Protein AF-A0A2W4X4U9-F1 (afdb_monomer_lite)

pLDDT: mean 85.27, std 11.38, range [57.59, 96.5]

Structure (mmCIF, N/CA/C/O backbone):
data_AF-A0A2W4X4U9-F1
#
_entry.id   AF-A0A2W4X4U9-F1
#
loop_
_atom_site.group_PDB
_atom_site.id
_atom_site.type_symbol
_atom_site.label_atom_id
_atom_site.label_alt_id
_atom_site.label_comp_id
_atom_site.label_asym_id
_atom_site.label_entity_id
_atom_site.label_seq_id
_atom_site.pdbx_PDB_ins_code
_atom_site.Cartn_x
_atom_site.Cartn_y
_atom_site.Cartn_z
_atom_site.occupancy
_atom_site.B_iso_or_equiv
_atom_site.auth_seq_id
_atom_site.auth_comp_id
_atom_site.auth_asym_id
_atom_site.auth_atom_id
_atom_site.pdbx_PDB_model_num
ATOM 1 N N . MET A 1 1 ? -42.145 -3.688 45.999 1.00 57.59 1 MET A N 1
ATOM 2 C CA . MET A 1 1 ? -41.522 -2.548 45.279 1.00 57.59 1 MET A CA 1
ATOM 3 C C . MET A 1 1 ? -39.995 -2.650 45.197 1.00 57.59 1 MET A C 1
ATOM 5 O O . MET A 1 1 ? -39.461 -2.475 44.115 1.00 57.59 1 MET A O 1
ATOM 9 N N . ARG A 1 2 ? -39.283 -2.994 46.284 1.00 63.38 2 ARG A N 1
ATOM 10 C CA . ARG A 1 2 ? -37.804 -3.057 46.313 1.00 63.38 2 ARG A CA 1
ATOM 11 C C . ARG A 1 2 ? -37.190 -4.122 45.386 1.00 63.38 2 ARG A C 1
ATOM 13 O O . ARG A 1 2 ? -36.172 -3.862 44.765 1.00 63.38 2 ARG A O 1
ATOM 20 N N . SER A 1 3 ? -37.843 -5.274 45.228 1.00 66.44 3 SER A N 1
ATOM 21 C CA . SER A 1 3 ? -37.386 -6.370 44.353 1.00 66.44 3 SER A CA 1
ATOM 22 C C . SER A 1 3 ? -37.523 -6.053 42.858 1.00 66.44 3 SER A C 1
ATOM 24 O O . SER A 1 3 ? -36.708 -6.498 42.059 1.00 66.44 3 SER A O 1
ATOM 26 N N . LEU A 1 4 ? -38.522 -5.246 42.483 1.00 74.19 4 LEU A N 1
ATOM 27 C CA . LEU A 1 4 ? -38.746 -4.837 41.092 1.00 74.19 4 LEU A CA 1
ATOM 28 C C . LEU A 1 4 ? -37.645 -3.884 40.604 1.00 74.19 4 LEU A C 1
ATOM 30 O O . LEU A 1 4 ? -37.200 -3.982 39.467 1.00 74.19 4 LEU A O 1
ATOM 34 N N . ALA A 1 5 ? -37.172 -3.004 41.492 1.00 75.50 5 ALA A N 1
ATOM 35 C CA . ALA A 1 5 ? -36.079 -2.079 41.201 1.00 75.50 5 ALA A CA 1
ATOM 36 C C . ALA A 1 5 ? -34.761 -2.812 40.893 1.00 75.50 5 ALA A C 1
ATOM 38 O O . ALA A 1 5 ? -34.020 -2.396 40.008 1.00 75.50 5 ALA A O 1
ATOM 39 N N . TRP A 1 6 ? -34.499 -3.934 41.572 1.00 79.06 6 TRP A N 1
ATOM 40 C CA . TRP A 1 6 ? -33.307 -4.753 41.333 1.00 79.06 6 TRP A CA 1
ATOM 41 C C . TRP A 1 6 ? -33.337 -5.470 39.981 1.00 79.06 6 TRP A C 1
ATOM 43 O O . TRP A 1 6 ? -32.328 -5.497 39.282 1.00 79.06 6 TRP A O 1
ATOM 53 N N . VAL A 1 7 ? -34.495 -6.002 39.584 1.00 82.69 7 VAL A N 1
ATOM 54 C CA . VAL A 1 7 ? -34.661 -6.659 38.276 1.00 82.69 7 VAL A CA 1
ATOM 55 C C . VAL A 1 7 ? -34.514 -5.651 37.135 1.00 82.69 7 VAL A C 1
ATOM 57 O O . VAL A 1 7 ? -33.839 -5.931 36.147 1.00 82.69 7 VAL A O 1
ATOM 60 N N . LEU A 1 8 ? -35.084 -4.452 37.292 1.00 80.19 8 LEU A N 1
ATOM 61 C CA . LEU A 1 8 ? -34.980 -3.391 36.292 1.00 80.19 8 LEU A CA 1
ATOM 62 C C . LEU A 1 8 ? -33.533 -2.891 36.136 1.00 80.19 8 LEU A C 1
ATOM 64 O O . LEU A 1 8 ? -33.070 -2.690 35.017 1.00 80.19 8 LEU A O 1
ATOM 68 N N . ALA A 1 9 ? -32.798 -2.751 37.244 1.00 79.69 9 ALA A N 1
ATOM 69 C CA . ALA A 1 9 ? -31.389 -2.360 37.218 1.00 79.69 9 ALA A CA 1
ATOM 70 C C . ALA A 1 9 ? -30.510 -3.397 36.497 1.00 79.69 9 ALA A C 1
ATOM 72 O O . ALA A 1 9 ? -29.640 -3.024 35.710 1.00 79.69 9 ALA A O 1
ATOM 73 N N . LEU A 1 10 ? -30.769 -4.693 36.708 1.00 78.88 10 LEU A N 1
ATOM 74 C CA . LEU A 1 10 ? -30.058 -5.767 36.008 1.00 78.88 10 LEU A CA 1
ATOM 75 C C . LEU A 1 10 ? -30.347 -5.765 34.500 1.00 78.88 10 LEU A C 1
ATOM 77 O O . LEU A 1 10 ? -29.432 -5.947 33.700 1.00 78.88 10 LEU A O 1
ATOM 81 N N . ALA A 1 11 ? -31.600 -5.522 34.109 1.00 76.75 11 ALA A N 1
ATOM 82 C CA . ALA A 1 11 ? -31.989 -5.454 32.702 1.00 76.75 11 ALA A CA 1
ATOM 83 C C . ALA A 1 11 ? -31.304 -4.284 31.972 1.00 76.75 11 ALA A C 1
ATOM 85 O O . ALA A 1 11 ? -30.775 -4.467 30.877 1.00 76.75 11 ALA A O 1
ATOM 86 N N . VAL A 1 12 ? -31.238 -3.107 32.604 1.00 76.25 12 VAL A N 1
ATOM 87 C CA . VAL A 1 12 ? -30.562 -1.929 32.034 1.00 76.25 12 VAL A CA 1
ATOM 88 C C . VAL A 1 12 ? -29.052 -2.159 31.909 1.00 76.25 12 VAL A C 1
ATOM 90 O O . VAL A 1 12 ? -28.467 -1.836 30.872 1.00 76.25 12 VAL A O 1
ATOM 93 N N . ALA A 1 13 ? -28.424 -2.783 32.911 1.00 73.25 13 ALA A N 1
ATOM 94 C CA . ALA A 1 13 ? -26.998 -3.106 32.878 1.00 73.25 13 ALA A CA 1
ATOM 95 C C . ALA A 1 13 ? -26.632 -4.072 31.736 1.00 73.25 13 ALA A C 1
ATOM 97 O O . ALA A 1 13 ? -25.603 -3.891 31.087 1.00 73.25 13 ALA A O 1
ATOM 98 N N . LEU A 1 14 ? -27.489 -5.055 31.436 1.00 70.31 14 LEU A N 1
ATOM 99 C CA . LEU A 1 14 ? -27.271 -5.991 30.327 1.00 70.31 14 LEU A CA 1
ATOM 100 C C . LEU A 1 14 ? -27.371 -5.297 28.960 1.00 70.31 14 LEU A C 1
ATOM 102 O O . LEU A 1 14 ? -26.556 -5.562 28.076 1.00 70.31 14 LEU A O 1
ATOM 106 N N . THR A 1 15 ? -28.303 -4.352 28.797 1.00 66.75 15 THR A N 1
ATOM 107 C CA . THR A 1 15 ? -28.463 -3.594 27.541 1.00 66.75 15 THR A CA 1
ATOM 108 C C . THR A 1 15 ? -27.375 -2.544 27.300 1.00 66.75 15 THR A C 1
ATOM 110 O O . THR A 1 15 ? -27.111 -2.192 26.153 1.00 66.75 15 THR A O 1
ATOM 113 N N . ALA A 1 16 ? -26.689 -2.079 28.351 1.00 63.91 16 ALA A N 1
ATOM 114 C CA . ALA A 1 16 ? -25.603 -1.102 28.230 1.00 63.91 16 ALA A CA 1
ATOM 115 C C . ALA A 1 16 ? -24.336 -1.673 27.558 1.00 63.91 16 ALA A C 1
ATOM 117 O O . ALA A 1 16 ? -23.491 -0.914 27.087 1.00 63.91 16 ALA A O 1
ATOM 118 N N . SER A 1 17 ? -24.218 -3.003 27.460 1.00 63.16 17 SER A N 1
ATOM 119 C CA . SER A 1 17 ? -23.100 -3.676 26.780 1.00 63.16 17 SER A CA 1
ATOM 120 C C . SER A 1 17 ? -23.127 -3.550 25.247 1.00 63.16 17 SER A C 1
ATOM 122 O O . SER A 1 17 ? -22.111 -3.790 24.599 1.00 63.16 17 SER A O 1
ATOM 124 N N . CYS A 1 18 ? -24.250 -3.110 24.668 1.00 66.50 18 CYS A N 1
ATOM 125 C CA . CYS A 1 18 ? -24.395 -2.815 23.238 1.00 66.50 18 CYS A CA 1
ATOM 126 C C . CYS A 1 18 ? -24.262 -1.315 22.912 1.00 66.50 18 CYS A C 1
ATOM 128 O O . CYS A 1 18 ? -24.713 -0.869 21.857 1.00 66.50 18 CYS A O 1
ATOM 130 N N . GLY A 1 19 ? -23.672 -0.522 23.812 1.00 70.94 19 GLY A N 1
ATOM 131 C CA . GLY A 1 19 ? -23.334 0.873 23.533 1.00 70.94 19 GLY A CA 1
ATOM 132 C C . GLY A 1 19 ? -22.262 1.006 22.440 1.00 70.94 19 GLY A C 1
ATOM 133 O O . GLY A 1 19 ? -21.550 0.039 22.154 1.00 70.94 19 GLY A O 1
ATOM 134 N N . PRO A 1 20 ? -22.122 2.191 21.816 1.00 68.69 20 PRO A N 1
ATOM 135 C CA . PRO A 1 20 ? -21.113 2.420 20.791 1.00 68.69 20 PRO A CA 1
ATOM 136 C C . PRO A 1 20 ? -19.735 2.090 21.364 1.00 68.69 20 PRO A C 1
ATOM 138 O O . PRO A 1 20 ? -19.270 2.717 22.318 1.00 68.69 20 PRO A O 1
ATOM 141 N N . ARG A 1 21 ? -19.103 1.059 20.798 1.00 70.50 21 ARG A N 1
ATOM 142 C CA . ARG A 1 21 ? -17.753 0.648 21.169 1.00 70.50 21 ARG A CA 1
ATOM 143 C C . ARG A 1 21 ? -16.848 1.854 20.949 1.00 70.50 21 ARG A C 1
ATOM 145 O O . ARG A 1 21 ? -16.744 2.332 19.821 1.00 70.50 21 ARG A O 1
ATOM 152 N N . GLN A 1 22 ? -16.243 2.368 22.019 1.00 68.88 22 GLN A N 1
ATOM 153 C CA . GLN A 1 22 ? -15.280 3.457 21.893 1.00 68.88 22 GLN A CA 1
ATOM 154 C C . GLN A 1 22 ? -14.200 3.019 20.900 1.00 68.88 22 GLN A C 1
ATOM 156 O O . GLN A 1 22 ? -13.682 1.903 21.009 1.00 68.88 22 GLN A O 1
ATOM 161 N N . ALA A 1 23 ? -13.924 3.866 19.905 1.00 70.19 23 ALA A N 1
ATOM 162 C CA . ALA A 1 23 ? -12.868 3.612 18.938 1.00 70.19 23 ALA A CA 1
ATOM 163 C C . ALA A 1 23 ? -11.571 3.348 19.711 1.00 70.19 23 ALA A C 1
ATOM 165 O O . ALA A 1 23 ? -11.173 4.158 20.552 1.00 70.19 23 ALA A O 1
ATOM 166 N N . GLN A 1 24 ? -10.963 2.183 19.487 1.00 75.38 24 GLN A N 1
ATOM 167 C CA . GLN A 1 24 ? -9.688 1.875 20.119 1.00 75.38 24 GLN A CA 1
ATOM 168 C C . GLN A 1 24 ? -8.644 2.872 19.601 1.00 75.38 24 GLN A C 1
ATOM 170 O O . GLN A 1 24 ? -8.652 3.180 18.405 1.00 75.38 24 GLN A O 1
ATOM 175 N N . PRO A 1 25 ? -7.783 3.416 20.475 1.00 78.75 25 PRO A N 1
ATOM 176 C CA . PRO A 1 25 ? -6.740 4.327 20.037 1.00 78.75 25 PRO A CA 1
ATOM 177 C C . PRO A 1 25 ? -5.788 3.597 19.085 1.00 78.75 25 PRO A C 1
ATOM 179 O O . PRO A 1 25 ? -5.301 2.515 19.409 1.00 78.75 25 PRO A O 1
ATOM 182 N N . ILE A 1 26 ? -5.531 4.201 17.922 1.00 85.12 26 ILE A N 1
ATOM 183 C CA . ILE A 1 26 ? -4.527 3.722 16.967 1.00 85.12 26 ILE A CA 1
ATOM 184 C C . ILE A 1 26 ? -3.166 3.805 17.654 1.00 85.12 26 ILE A C 1
ATOM 186 O O . ILE A 1 26 ? -2.783 4.860 18.168 1.00 85.12 26 ILE A O 1
ATOM 190 N N . THR A 1 27 ? -2.446 2.689 17.701 1.00 92.06 27 THR A N 1
ATOM 191 C CA . THR A 1 27 ? -1.125 2.651 18.320 1.00 92.06 27 THR A CA 1
ATOM 192 C C . THR A 1 27 ? -0.064 3.191 17.360 1.00 92.06 27 THR A C 1
ATOM 194 O O . THR A 1 27 ? -0.236 3.194 16.142 1.00 92.06 27 THR A O 1
ATOM 197 N N . ALA A 1 28 ? 1.087 3.614 17.892 1.00 92.94 28 ALA A N 1
ATOM 198 C CA . ALA A 1 28 ? 2.231 3.978 17.050 1.00 92.94 28 ALA A CA 1
ATOM 199 C C . ALA A 1 28 ? 2.684 2.810 16.152 1.00 92.94 28 ALA A C 1
ATOM 201 O O . ALA A 1 28 ? 3.196 3.031 15.057 1.00 92.94 28 ALA A O 1
ATOM 202 N N . PHE A 1 29 ? 2.475 1.571 16.608 1.00 92.94 29 PHE A N 1
ATOM 203 C CA . PHE A 1 29 ? 2.730 0.372 15.820 1.00 92.94 29 PHE A CA 1
ATOM 204 C C . PHE A 1 29 ? 1.789 0.282 14.615 1.00 92.94 29 PHE A C 1
ATOM 206 O O . PHE A 1 29 ? 2.271 0.101 13.503 1.00 92.94 29 PHE A O 1
ATOM 213 N N . ASP A 1 30 ? 0.485 0.490 14.812 1.00 93.81 30 ASP A N 1
ATOM 214 C CA . ASP A 1 30 ? -0.494 0.488 13.716 1.00 93.81 30 ASP A CA 1
ATOM 215 C C . ASP A 1 30 ? -0.163 1.557 12.669 1.00 93.81 30 ASP A C 1
ATOM 217 O O . ASP A 1 30 ? -0.238 1.294 11.472 1.00 93.81 30 ASP A O 1
ATOM 221 N N . GLY A 1 31 ? 0.270 2.742 13.116 1.00 92.25 31 GLY A N 1
ATOM 222 C CA . GLY A 1 31 ? 0.738 3.803 12.222 1.00 92.25 31 GLY A CA 1
ATOM 223 C C . GLY A 1 31 ? 1.935 3.365 11.375 1.00 92.25 31 GLY A C 1
ATOM 224 O O . GLY A 1 31 ? 1.899 3.479 10.156 1.00 92.25 31 GLY A O 1
ATOM 225 N N . ARG A 1 32 ? 2.961 2.773 12.000 1.00 95.12 32 ARG A N 1
ATOM 226 C CA . ARG A 1 32 ? 4.142 2.261 11.279 1.00 95.12 32 ARG A CA 1
ATOM 227 C C . ARG A 1 32 ? 3.790 1.161 10.287 1.00 95.12 32 ARG A C 1
ATOM 229 O O . ARG A 1 32 ? 4.360 1.108 9.205 1.00 95.12 32 ARG A O 1
ATOM 236 N N . LEU A 1 33 ? 2.859 0.290 10.660 1.00 95.19 33 LEU A N 1
ATOM 237 C CA . LEU A 1 33 ? 2.404 -0.797 9.805 1.00 95.19 33 LEU A CA 1
ATOM 238 C C . LEU A 1 33 ? 1.636 -0.253 8.593 1.00 95.19 33 LEU A C 1
ATOM 240 O O . LEU A 1 33 ? 1.831 -0.742 7.482 1.00 95.19 33 LEU A O 1
ATOM 244 N N . ALA A 1 34 ? 0.821 0.787 8.786 1.00 93.06 34 ALA A N 1
ATOM 245 C CA . ALA A 1 34 ? 0.132 1.480 7.703 1.00 93.06 34 ALA A CA 1
ATOM 246 C C . ALA A 1 34 ? 1.110 2.186 6.752 1.00 93.06 34 ALA A C 1
ATOM 248 O O . ALA A 1 34 ? 0.954 2.058 5.539 1.00 93.06 34 ALA A O 1
ATOM 249 N N . ASP A 1 35 ? 2.130 2.863 7.288 1.00 94.19 35 ASP A N 1
ATOM 250 C CA . ASP A 1 35 ? 3.163 3.526 6.485 1.00 94.19 35 ASP A CA 1
ATOM 251 C C . ASP A 1 35 ? 3.907 2.511 5.605 1.00 94.19 35 ASP A C 1
ATOM 253 O O . ASP A 1 35 ? 3.937 2.656 4.388 1.00 94.19 35 ASP A O 1
ATOM 257 N N . TRP A 1 36 ? 4.397 1.410 6.186 1.00 95.38 36 TRP A N 1
ATOM 258 C CA . TRP A 1 36 ? 5.067 0.356 5.414 1.00 95.38 36 TRP A CA 1
ATOM 259 C C . TRP A 1 36 ? 4.155 -0.307 4.388 1.00 95.38 36 TRP A C 1
ATOM 261 O O . TRP A 1 36 ? 4.591 -0.616 3.284 1.00 95.38 36 TRP A O 1
ATOM 271 N N . SER A 1 37 ? 2.887 -0.532 4.740 1.00 94.81 37 SER A N 1
ATOM 272 C CA . SER A 1 37 ? 1.921 -1.106 3.800 1.00 94.81 37 SER A CA 1
ATOM 273 C C . SER A 1 37 ? 1.717 -0.183 2.604 1.00 94.81 37 SER A C 1
ATOM 275 O O . SER A 1 37 ? 1.671 -0.656 1.472 1.00 94.81 37 SER A O 1
ATOM 277 N N . ARG A 1 38 ? 1.625 1.130 2.843 1.00 95.12 38 ARG A N 1
ATOM 278 C CA . ARG A 1 38 ? 1.522 2.126 1.778 1.00 95.12 38 ARG A CA 1
ATOM 279 C C . ARG A 1 38 ? 2.775 2.136 0.905 1.00 95.12 38 ARG A C 1
ATOM 281 O O . ARG A 1 38 ? 2.618 2.126 -0.308 1.00 95.12 38 ARG A O 1
ATOM 288 N N . ASP A 1 39 ? 3.969 2.127 1.494 1.00 94.25 39 ASP A N 1
ATOM 289 C CA . ASP A 1 39 ? 5.230 2.153 0.739 1.00 94.25 39 ASP A CA 1
ATOM 290 C C . ASP A 1 39 ? 5.358 0.919 -0.172 1.00 94.25 39 ASP A C 1
ATOM 292 O O . ASP A 1 39 ? 5.590 1.049 -1.370 1.00 94.25 39 ASP A O 1
ATOM 296 N N . ILE A 1 40 ? 5.075 -0.277 0.359 1.00 93.44 40 ILE A N 1
ATOM 297 C CA . ILE A 1 40 ? 5.087 -1.529 -0.417 1.00 93.44 40 ILE A CA 1
AT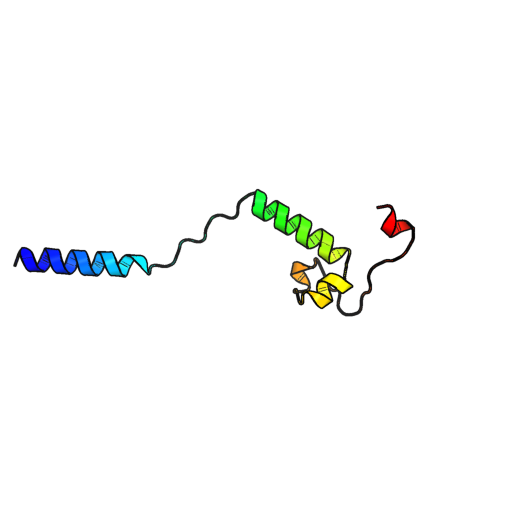OM 298 C C . ILE A 1 40 ? 4.096 -1.475 -1.590 1.00 93.44 40 ILE A C 1
ATOM 300 O O . ILE A 1 40 ? 4.404 -1.922 -2.694 1.00 93.44 40 ILE A O 1
ATOM 304 N N . LEU A 1 41 ? 2.886 -0.958 -1.358 1.00 95.25 41 LEU A N 1
ATOM 305 C CA . LEU A 1 41 ? 1.852 -0.874 -2.393 1.00 95.25 41 LEU A CA 1
ATOM 306 C C . LEU A 1 41 ? 2.151 0.208 -3.436 1.00 95.25 41 LEU A C 1
ATOM 308 O O . LEU A 1 41 ? 1.772 0.043 -4.595 1.00 95.25 41 LEU A O 1
ATOM 312 N N . ALA A 1 42 ? 2.822 1.290 -3.044 1.00 93.50 42 ALA A N 1
ATOM 313 C CA . ALA A 1 42 ? 3.258 2.334 -3.962 1.00 93.50 42 ALA A CA 1
ATOM 314 C C . ALA A 1 42 ? 4.332 1.816 -4.934 1.00 93.50 42 ALA A C 1
ATOM 316 O O . ALA A 1 42 ? 4.291 2.162 -6.118 1.00 93.50 42 ALA A O 1
ATOM 317 N N . ASP A 1 43 ? 5.231 0.951 -4.452 1.00 93.00 43 ASP A N 1
ATOM 318 C CA . ASP A 1 43 ? 6.297 0.337 -5.253 1.00 93.00 43 ASP A CA 1
ATOM 319 C C . ASP A 1 43 ? 5.815 -0.846 -6.111 1.00 93.00 43 ASP A C 1
ATOM 321 O O . ASP A 1 43 ? 6.424 -1.146 -7.140 1.00 93.00 43 ASP A O 1
ATOM 325 N N . SER A 1 44 ? 4.698 -1.491 -5.748 1.00 94.50 44 SER A N 1
ATOM 326 C CA . SER A 1 44 ? 4.099 -2.592 -6.522 1.00 94.50 44 SER A CA 1
ATOM 327 C C . SER A 1 44 ? 2.647 -2.303 -6.950 1.00 94.50 44 SER A C 1
ATOM 329 O O . SER A 1 44 ? 1.681 -2.762 -6.322 1.00 94.50 44 SER A O 1
ATOM 331 N N . PRO A 1 45 ? 2.454 -1.564 -8.061 1.00 95.62 45 PRO A N 1
ATOM 332 C CA . PRO A 1 45 ? 1.148 -1.364 -8.688 1.00 95.62 45 PRO A CA 1
ATOM 333 C C . PRO A 1 45 ? 0.385 -2.649 -9.043 1.00 95.62 45 PRO A C 1
ATOM 335 O O . PRO A 1 45 ? -0.852 -2.672 -8.982 1.00 95.62 45 PRO A O 1
ATOM 338 N N . GLU A 1 46 ? 1.085 -3.722 -9.425 1.00 95.69 46 GLU A N 1
ATOM 339 C CA . GLU A 1 46 ? 0.463 -5.013 -9.741 1.00 95.69 46 GLU A CA 1
ATOM 340 C C . GLU A 1 46 ? -0.084 -5.671 -8.463 1.00 95.69 46 GLU A C 1
ATOM 342 O O . GLU A 1 46 ? -1.208 -6.192 -8.466 1.00 95.69 46 GLU A O 1
ATOM 347 N N . LEU A 1 47 ? 0.640 -5.569 -7.339 1.00 95.50 47 LEU A N 1
ATOM 348 C CA . LEU A 1 47 ? 0.141 -6.006 -6.036 1.00 95.50 47 LEU A CA 1
ATOM 349 C C . LEU A 1 47 ? -1.081 -5.187 -5.618 1.00 95.50 47 LEU A C 1
ATOM 351 O O . LEU A 1 47 ? -2.102 -5.783 -5.278 1.00 95.50 47 LEU A O 1
ATOM 355 N N . ALA A 1 48 ? -1.023 -3.856 -5.703 1.00 96.50 48 ALA A N 1
ATOM 356 C CA . ALA A 1 48 ? -2.152 -2.987 -5.365 1.00 96.50 48 ALA A CA 1
ATOM 357 C C . ALA A 1 48 ? -3.409 -3.317 -6.194 1.00 96.50 48 ALA A C 1
ATOM 359 O O . ALA A 1 48 ? -4.522 -3.384 -5.664 1.00 96.50 48 ALA A O 1
ATOM 360 N N . SER A 1 49 ? -3.229 -3.620 -7.483 1.00 95.25 49 SER A N 1
ATOM 361 C CA . SER A 1 49 ? -4.311 -4.061 -8.370 1.00 95.25 49 SER A CA 1
ATOM 362 C C . SER A 1 49 ? -4.893 -5.410 -7.948 1.00 95.25 49 SER A C 1
ATOM 364 O O . SER A 1 49 ? -6.112 -5.551 -7.860 1.00 95.25 49 SER A O 1
ATOM 366 N N . SER A 1 50 ? -4.042 -6.395 -7.648 1.00 95.44 50 SER A N 1
ATOM 367 C CA . SER A 1 50 ? -4.493 -7.729 -7.225 1.00 95.44 50 SER A CA 1
ATOM 368 C C . SER A 1 50 ? -5.151 -7.737 -5.840 1.00 95.44 50 SER A C 1
ATOM 370 O O . SER A 1 50 ? -6.091 -8.497 -5.610 1.00 95.44 50 SER A O 1
ATOM 372 N N . ALA A 1 51 ? -4.703 -6.862 -4.938 1.00 94.75 51 ALA A N 1
ATOM 373 C CA . ALA A 1 51 ? -5.253 -6.698 -3.598 1.00 94.75 51 ALA A CA 1
ATOM 374 C C . ALA A 1 51 ? -6.567 -5.897 -3.581 1.00 94.75 51 ALA A C 1
ATOM 376 O O . ALA A 1 51 ? -7.281 -5.927 -2.579 1.00 94.75 51 ALA A O 1
ATOM 377 N N . GLY A 1 52 ? -6.897 -5.186 -4.667 1.00 94.75 52 GLY A N 1
ATOM 378 C CA . GLY A 1 52 ? -8.130 -4.403 -4.780 1.00 94.75 52 GLY A CA 1
ATOM 379 C C . GLY A 1 52 ? -8.215 -3.245 -3.782 1.00 94.75 52 GLY A C 1
ATOM 380 O O . GLY A 1 52 ? -9.310 -2.907 -3.329 1.00 94.75 52 GLY A O 1
ATOM 381 N N . VAL A 1 53 ? -7.071 -2.673 -3.395 1.00 94.44 53 VAL A N 1
ATOM 382 C CA . VAL A 1 53 ? -7.018 -1.523 -2.480 1.00 94.44 53 VAL A CA 1
ATOM 383 C C . VAL A 1 53 ? -7.505 -0.242 -3.174 1.00 94.44 53 VAL A C 1
ATOM 385 O O . VAL A 1 53 ? -7.782 -0.239 -4.369 1.00 94.44 53 VAL A O 1
ATOM 388 N N . SER A 1 54 ? -7.673 0.856 -2.433 1.00 95.12 54 SER A N 1
ATOM 389 C CA . SER A 1 54 ? -7.943 2.161 -3.052 1.00 95.12 54 SER A CA 1
ATOM 390 C C . SER A 1 54 ? -6.639 2.861 -3.442 1.00 95.12 54 SER A C 1
ATOM 392 O O . SER A 1 54 ? -5.576 2.570 -2.885 1.00 95.12 54 SER A O 1
ATOM 394 N N . GLU A 1 55 ? -6.714 3.826 -4.360 1.00 94.88 55 GLU A N 1
ATOM 395 C CA . GLU A 1 55 ? -5.556 4.639 -4.755 1.00 94.88 55 GLU A CA 1
ATOM 396 C C . GLU A 1 55 ? -4.976 5.412 -3.560 1.00 94.88 55 GLU A C 1
ATOM 398 O O . GLU A 1 55 ? -3.763 5.505 -3.401 1.00 94.88 55 GLU A O 1
ATOM 403 N N . GLU A 1 56 ? -5.812 5.895 -2.639 1.00 93.81 56 GLU A N 1
ATOM 404 C CA . GLU A 1 56 ? -5.342 6.587 -1.434 1.00 93.81 56 GLU A CA 1
ATOM 405 C C . GLU A 1 56 ? -4.567 5.660 -0.486 1.00 93.81 56 GLU A C 1
ATOM 407 O O . GLU A 1 56 ? -3.602 6.090 0.161 1.00 93.81 56 GLU A O 1
ATOM 412 N N . ALA A 1 57 ? -4.977 4.392 -0.392 1.00 91.44 57 ALA A N 1
ATOM 413 C CA . ALA A 1 57 ? -4.291 3.386 0.412 1.00 91.44 57 ALA A CA 1
ATOM 414 C C . ALA A 1 57 ? -2.950 2.980 -0.219 1.00 91.44 57 ALA A C 1
ATOM 416 O O . ALA A 1 57 ? -1.965 2.834 0.500 1.00 91.44 57 ALA A O 1
ATOM 417 N N . ALA A 1 58 ? -2.895 2.894 -1.551 1.00 94.19 58 ALA A N 1
ATOM 418 C CA . ALA A 1 58 ? -1.678 2.613 -2.314 1.00 94.19 58 ALA A CA 1
ATOM 419 C C . ALA A 1 58 ? -0.732 3.822 -2.459 1.00 94.19 58 ALA A C 1
ATOM 421 O O . ALA A 1 58 ? 0.299 3.725 -3.113 1.00 94.19 58 ALA A O 1
ATOM 422 N N . GLY A 1 59 ? -1.074 4.980 -1.881 1.00 91.50 59 GLY A N 1
ATOM 423 C CA . GLY A 1 59 ? -0.235 6.182 -1.948 1.00 91.50 59 GLY A CA 1
ATOM 424 C C . GLY A 1 59 ? -0.364 6.984 -3.250 1.00 91.50 59 GLY A C 1
ATOM 425 O O . GLY A 1 59 ? 0.376 7.945 -3.448 1.00 91.50 59 GLY A O 1
ATOM 426 N N . GLY A 1 60 ? -1.320 6.649 -4.117 1.00 93.38 60 GLY A N 1
ATOM 427 C CA . GLY A 1 60 ? -1.630 7.390 -5.334 1.00 93.38 60 GLY A CA 1
ATOM 428 C C . GLY A 1 60 ? -2.265 6.527 -6.428 1.00 93.38 60 GLY A C 1
ATOM 429 O O . GLY A 1 60 ? -2.500 5.334 -6.239 1.00 93.38 60 GLY A O 1
ATOM 430 N N . PRO A 1 61 ? -2.537 7.122 -7.602 1.00 94.88 61 PRO A N 1
ATOM 431 C CA . PRO A 1 61 ? -3.135 6.407 -8.719 1.00 94.88 61 PRO A CA 1
ATOM 432 C C . PRO A 1 61 ? -2.184 5.351 -9.273 1.00 94.88 61 PRO A C 1
ATOM 434 O O . PRO A 1 61 ? -1.031 5.659 -9.571 1.00 94.88 61 PRO A O 1
ATOM 437 N N . TYR A 1 62 ? -2.673 4.127 -9.462 1.00 93.94 62 TYR A N 1
ATOM 438 C CA . TYR A 1 62 ? -1.892 3.006 -10.003 1.00 93.94 62 TYR A CA 1
ATOM 439 C C . TYR A 1 62 ? -2.630 2.218 -11.093 1.00 93.94 62 TYR A C 1
ATOM 441 O O . TYR A 1 62 ? -2.044 1.316 -11.692 1.00 93.94 62 TYR A O 1
ATOM 449 N N . GLY A 1 63 ? -3.890 2.557 -11.393 1.00 85.94 63 GLY A N 1
ATOM 450 C CA . GLY A 1 63 ? -4.657 1.912 -12.456 1.00 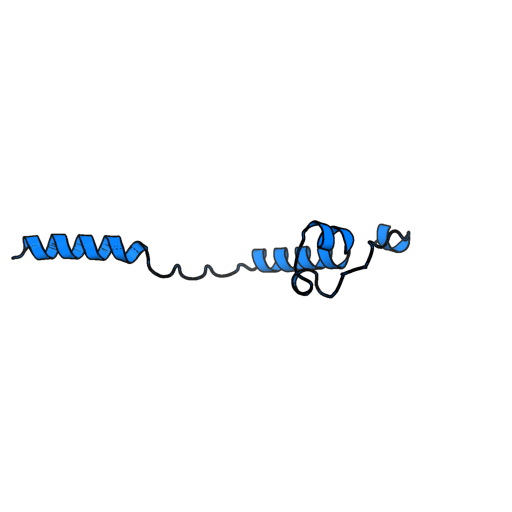85.94 63 GLY A CA 1
ATOM 451 C C . GLY A 1 63 ? -3.913 2.008 -13.792 1.00 85.94 63 GLY A C 1
ATOM 452 O O . GLY A 1 63 ? -3.733 3.101 -14.320 1.00 85.94 63 GLY A O 1
ATOM 453 N N . ALA A 1 64 ? -3.477 0.863 -14.322 1.00 87.69 64 ALA A N 1
ATOM 454 C CA . ALA A 1 64 ? -2.644 0.709 -15.525 1.00 87.69 64 ALA A CA 1
ATOM 455 C C . ALA A 1 64 ? -1.124 0.931 -15.373 1.00 87.69 64 ALA A C 1
ATOM 457 O O . ALA A 1 64 ? -0.426 1.034 -16.384 1.00 87.69 64 ALA A O 1
ATOM 458 N N . ARG A 1 65 ? -0.581 0.952 -14.151 1.00 93.44 65 ARG A N 1
ATOM 459 C CA . ARG A 1 65 ? 0.868 0.824 -13.926 1.00 93.44 65 ARG A CA 1
ATOM 460 C C . ARG A 1 65 ? 1.273 -0.641 -13.762 1.00 93.44 65 ARG A C 1
ATOM 462 O O . ARG A 1 65 ? 0.465 -1.469 -13.351 1.00 93.44 65 ARG A O 1
ATOM 469 N N . LEU A 1 66 ? 2.527 -0.931 -14.093 1.00 94.50 66 LEU A N 1
ATOM 470 C CA . LEU A 1 66 ? 3.176 -2.222 -13.868 1.00 94.50 66 LEU A CA 1
ATOM 471 C C . LEU A 1 66 ? 4.342 -2.030 -12.901 1.00 94.50 66 LEU A C 1
ATOM 473 O O . LEU A 1 66 ? 4.894 -0.929 -12.829 1.00 94.50 66 LEU A O 1
ATOM 477 N N . ASP A 1 67 ? 4.716 -3.100 -12.208 1.00 94.19 67 ASP A N 1
ATOM 478 C CA . ASP A 1 67 ? 5.875 -3.120 -11.321 1.00 94.19 67 ASP A CA 1
ATOM 479 C C . ASP A 1 67 ? 7.153 -2.817 -12.114 1.00 94.19 67 ASP A C 1
ATOM 481 O O . ASP A 1 67 ? 7.348 -3.321 -13.230 1.00 94.19 67 ASP A O 1
ATOM 485 N N . ASP A 1 68 ? 8.038 -1.998 -11.541 1.00 92.94 68 ASP A N 1
ATOM 486 C CA . ASP A 1 68 ? 9.335 -1.731 -12.154 1.00 92.94 68 ASP A CA 1
ATOM 487 C C . ASP A 1 68 ? 10.237 -2.966 -12.016 1.00 92.94 68 ASP A C 1
ATOM 489 O O . ASP A 1 68 ? 10.610 -3.382 -10.922 1.00 92.94 68 ASP A O 1
ATOM 493 N N . ARG A 1 69 ? 10.589 -3.569 -13.155 1.00 92.06 69 ARG A N 1
ATOM 494 C CA . ARG A 1 69 ? 11.487 -4.736 -13.240 1.00 92.06 69 ARG A CA 1
ATOM 495 C C . ARG A 1 69 ? 12.884 -4.358 -13.729 1.00 92.06 69 ARG A C 1
ATOM 497 O O . ARG A 1 69 ? 13.633 -5.220 -14.194 1.00 92.06 69 ARG A O 1
ATOM 504 N N . SER A 1 70 ? 13.220 -3.070 -13.704 1.00 93.38 70 SER A N 1
ATOM 505 C CA . SER A 1 70 ? 14.543 -2.586 -14.067 1.00 93.38 70 SER A CA 1
ATOM 506 C C . SER A 1 70 ? 15.596 -3.057 -13.056 1.00 93.38 70 SER A C 1
ATOM 508 O O . SER A 1 70 ? 15.298 -3.233 -11.874 1.00 93.38 70 SER A O 1
ATOM 510 N N . PRO A 1 71 ? 16.864 -3.219 -13.476 1.00 91.19 71 PRO A N 1
ATOM 511 C CA . PRO A 1 71 ? 17.940 -3.575 -12.552 1.00 91.19 71 PRO A CA 1
ATOM 512 C C . PRO A 1 71 ? 18.129 -2.569 -11.409 1.00 91.19 71 PRO A C 1
ATOM 514 O O . PRO A 1 71 ? 18.627 -2.9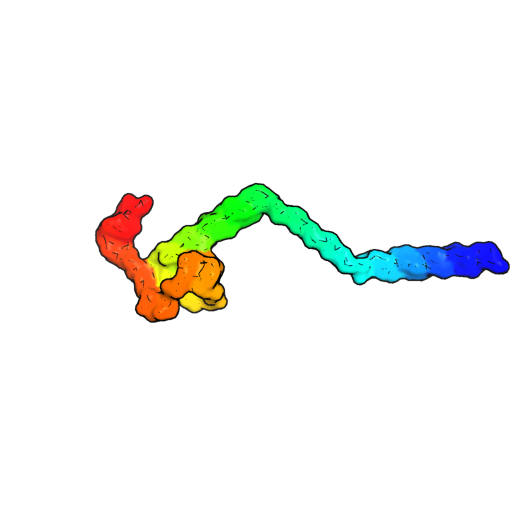38 -10.357 1.00 91.19 71 PRO A O 1
ATOM 517 N N . MET A 1 72 ? 17.740 -1.305 -11.605 1.00 89.38 72 MET A N 1
ATOM 518 C CA . MET A 1 72 ? 17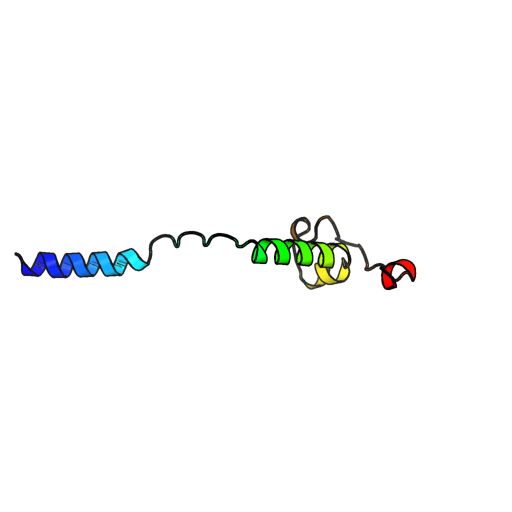.847 -0.274 -10.569 1.00 89.38 72 MET A CA 1
ATOM 519 C C . MET A 1 72 ? 16.820 -0.468 -9.450 1.00 89.38 72 MET A C 1
ATOM 521 O O . MET A 1 72 ? 17.138 -0.187 -8.302 1.00 89.38 72 MET A O 1
ATOM 525 N N . ALA A 1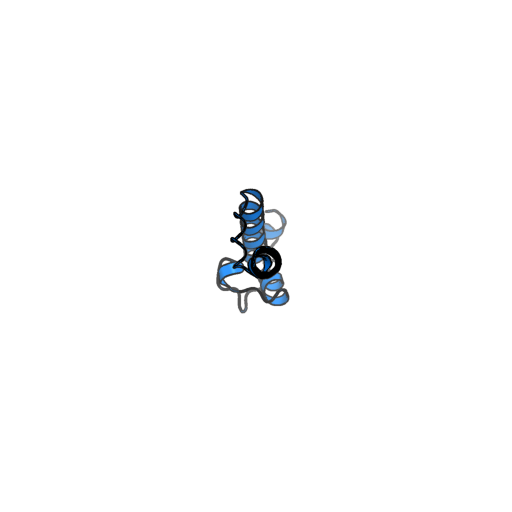 73 ? 15.621 -0.957 -9.776 1.00 85.12 73 ALA A N 1
ATOM 526 C CA . ALA A 1 73 ? 14.565 -1.216 -8.800 1.00 85.12 73 ALA A CA 1
ATOM 527 C C . ALA A 1 73 ? 14.828 -2.472 -7.950 1.00 85.12 73 ALA A C 1
ATOM 529 O O . ALA A 1 73 ? 14.382 -2.547 -6.815 1.00 85.12 73 ALA A O 1
ATOM 530 N N . VAL A 1 74 ? 15.575 -3.451 -8.474 1.00 78.69 74 VAL A N 1
ATOM 531 C CA . VAL A 1 74 ? 15.906 -4.702 -7.758 1.00 78.69 74 VAL A CA 1
ATOM 532 C C . VAL A 1 74 ? 16.954 -4.498 -6.653 1.00 78.69 74 VAL A C 1
ATOM 534 O O . VAL A 1 74 ? 17.004 -5.277 -5.706 1.00 78.69 74 VAL A O 1
ATOM 537 N N . GLU A 1 75 ? 17.797 -3.474 -6.781 1.00 65.06 75 GLU A N 1
ATOM 538 C CA . GLU A 1 75 ? 18.924 -3.199 -5.873 1.00 65.06 75 GLU A CA 1
ATOM 539 C C . GLU A 1 75 ? 18.609 -2.133 -4.803 1.00 65.06 75 GLU A C 1
ATOM 541 O O . GLU A 1 75 ? 19.481 -1.814 -3.990 1.00 65.06 75 GLU A O 1
ATOM 546 N N . ALA A 1 76 ? 17.409 -1.546 -4.840 1.00 62.19 76 ALA A N 1
ATOM 547 C CA . ALA A 1 76 ? 16.937 -0.526 -3.900 1.00 62.19 76 ALA A CA 1
ATOM 548 C C . ALA A 1 76 ? 16.345 -1.158 -2.629 1.00 62.19 76 ALA A C 1
ATOM 550 O O . ALA A 1 76 ? 16.568 -0.572 -1.542 1.00 62.19 76 ALA A O 1
#

Sequence (76 aa):
MRSLAWVLALAVALTASCGPRQAQPITAFDGRLADWSRDILADSPELASSAGVSEEAAGGPYGARLDDRSPMAVEA

Radius of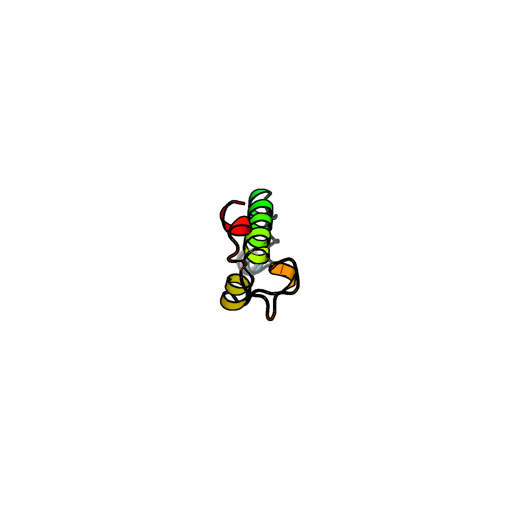 gyration: 24.55 Å; chains: 1; bounding box: 60×15×62 Å

Foldseek 3Di:
DVVVVVVVVVVVVVVCVPPDDPPDDQDPVNVVVQVVQLVVLLQALVVCVVVVHDQVSVVHDSVPHHHDPDPVSVVD

Secondary structure (DSSP, 8-state):
-HHHHHHHHHHHHHHGGGS-PPPPPPPHHHHHHHHHHHHHHHH-HHHHHHHT--TTTTTS--TT-----SHHHHT-